Protein AF-A0A8D8GB02-F1 (afdb_monomer_lite)

InterPro domains:
  IPR008209 Phosphoenolpyruvate carboxykinase, GTP-utilising [PTHR11561] (24-115)
  IPR008210 Phosphoenolpyruvate carboxykinase, N-terminal [G3DSA:3.40.449.10] (50-115)
  IPR008210 Phosphoenolpyruvate carboxykinase, N-terminal [SSF68923] (32-115)
  IPR035078 Phosphoenolpyruvate carboxykinase, GTP-utilising, N-terminal [PF17297] (49-115)

Structure (mmCIF, N/CA/C/O backbone):
data_AF-A0A8D8GB02-F1
#
_entry.id   AF-A0A8D8GB02-F1
#
loop_
_atom_site.group_PDB
_atom_site.id
_atom_site.type_symbol
_atom_site.label_atom_id
_atom_site.label_alt_id
_atom_site.label_comp_id
_atom_site.label_asym_id
_atom_site.label_entity_id
_atom_site.label_seq_id
_atom_site.pdbx_PDB_ins_code
_atom_site.Cartn_x
_atom_site.Cartn_y
_atom_site.Cartn_z
_atom_site.occupancy
_atom_site.B_iso_or_equiv
_atom_site.auth_seq_id
_atom_site.auth_comp_id
_atom_site.auth_asym_id
_atom_site.auth_atom_id
_atom_site.pdbx_PDB_model_num
ATOM 1 N N . MET A 1 1 ? -52.533 25.353 2.620 1.00 44.59 1 MET A N 1
ATOM 2 C CA . MET A 1 1 ? -52.251 24.628 1.361 1.00 44.59 1 MET A CA 1
ATOM 3 C C . MET A 1 1 ? -50.953 25.184 0.800 1.00 44.59 1 MET A C 1
ATOM 5 O O . MET A 1 1 ? -50.965 26.261 0.224 1.00 44.59 1 MET A O 1
ATOM 9 N N . VAL A 1 2 ? -49.825 24.545 1.114 1.00 45.19 2 VAL A N 1
ATOM 10 C CA . VAL A 1 2 ? -48.487 25.073 0.803 1.00 45.19 2 VAL A CA 1
ATOM 11 C C . VAL A 1 2 ? -48.039 24.494 -0.540 1.00 45.19 2 VAL A C 1
ATOM 13 O O . VAL A 1 2 ? -48.149 23.293 -0.765 1.00 45.19 2 VAL A O 1
ATOM 16 N N . ASN A 1 3 ? -47.630 25.382 -1.440 1.00 38.06 3 ASN A N 1
ATOM 17 C CA . ASN A 1 3 ? -47.340 25.139 -2.850 1.00 38.06 3 ASN A CA 1
ATOM 18 C C . ASN A 1 3 ? -46.190 24.122 -3.046 1.00 38.06 3 ASN A C 1
ATOM 20 O O . ASN A 1 3 ? -45.105 24.292 -2.492 1.00 38.06 3 ASN A O 1
ATOM 24 N N . LEU A 1 4 ? -46.429 23.072 -3.840 1.00 49.34 4 LEU A N 1
ATOM 25 C CA . LEU A 1 4 ? -45.566 21.894 -4.016 1.00 49.34 4 LEU A CA 1
ATOM 26 C C . LEU A 1 4 ? -44.502 22.064 -5.128 1.00 49.34 4 LEU A C 1
ATOM 28 O O . LEU A 1 4 ? -44.163 21.104 -5.812 1.00 49.34 4 LEU A O 1
ATOM 32 N N . SER A 1 5 ? -43.974 23.274 -5.341 1.00 51.41 5 SER A N 1
ATOM 33 C C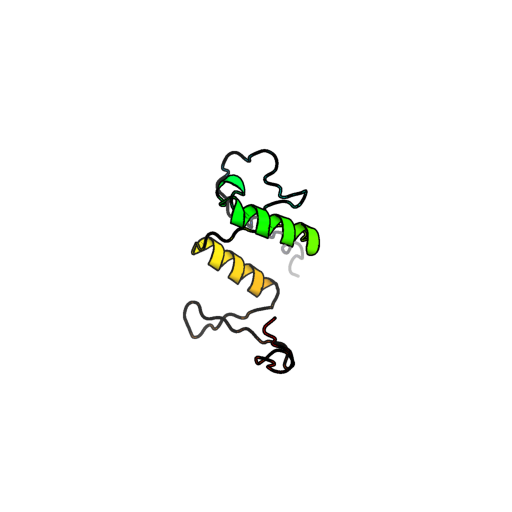A . SER A 1 5 ? -43.034 23.569 -6.443 1.00 51.41 5 SER A CA 1
ATOM 34 C C . SER A 1 5 ? -41.641 24.049 -6.005 1.00 51.41 5 SER A C 1
ATOM 36 O O . SER A 1 5 ? -40.868 24.521 -6.834 1.00 51.41 5 SER A O 1
ATOM 38 N N . ALA A 1 6 ? -41.290 23.936 -4.720 1.00 43.16 6 ALA A N 1
ATOM 39 C CA . ALA A 1 6 ? -40.045 24.490 -4.168 1.00 43.16 6 ALA A CA 1
ATOM 40 C C . ALA A 1 6 ? -38.921 23.462 -3.901 1.00 43.16 6 ALA A C 1
ATOM 42 O O . ALA A 1 6 ? -37.956 23.786 -3.216 1.00 43.16 6 ALA A O 1
ATOM 43 N N . LEU A 1 7 ? -39.008 22.234 -4.428 1.00 43.59 7 LEU A N 1
ATOM 44 C CA . LEU A 1 7 ? -38.112 21.125 -4.046 1.00 43.59 7 LEU A CA 1
ATOM 45 C C . LEU A 1 7 ? -37.297 20.523 -5.203 1.00 43.59 7 LEU A C 1
ATOM 47 O O . LEU A 1 7 ? -36.999 19.334 -5.213 1.00 43.59 7 LEU A O 1
ATOM 51 N N . LEU A 1 8 ? -36.895 21.343 -6.177 1.00 42.94 8 LEU A N 1
ATOM 52 C CA . LEU A 1 8 ? -35.966 20.909 -7.226 1.00 42.94 8 LEU A CA 1
ATOM 53 C C . LEU A 1 8 ? -35.049 22.049 -7.677 1.00 42.94 8 LEU A C 1
ATOM 55 O O . LEU A 1 8 ? -35.204 22.608 -8.754 1.00 42.94 8 LEU A O 1
ATOM 59 N N . ARG A 1 9 ? -34.078 22.402 -6.831 1.00 40.06 9 ARG A N 1
ATOM 60 C CA . ARG A 1 9 ? -32.879 23.162 -7.223 1.00 40.06 9 ARG A CA 1
ATOM 61 C C . ARG A 1 9 ? -31.735 22.825 -6.266 1.00 40.06 9 ARG A C 1
ATOM 63 O O . ARG A 1 9 ? -31.438 23.566 -5.337 1.00 40.06 9 ARG A O 1
ATOM 70 N N . LEU A 1 10 ? -31.108 21.672 -6.489 1.00 47.53 10 LEU A N 1
ATOM 71 C CA . LEU A 1 10 ? -29.764 21.406 -5.976 1.00 47.53 10 LEU A CA 1
ATOM 72 C C . LEU A 1 10 ? -28.754 22.112 -6.898 1.00 47.53 10 LEU A C 1
ATOM 74 O O . LEU A 1 10 ? -28.850 21.953 -8.118 1.00 47.53 10 LEU A O 1
ATOM 78 N N . PRO A 1 11 ? -27.799 22.891 -6.366 1.00 39.53 11 PRO A N 1
ATOM 79 C CA . PRO A 1 11 ? -26.730 23.461 -7.170 1.00 39.53 11 PRO A CA 1
ATOM 80 C C . PRO A 1 11 ? -25.753 22.348 -7.566 1.00 39.53 11 PRO A C 1
ATOM 82 O O . PRO A 1 11 ? -25.088 21.744 -6.726 1.00 39.53 11 PRO A O 1
ATOM 85 N N . ALA A 1 12 ? -25.655 22.074 -8.864 1.00 45.19 12 ALA A N 1
ATOM 86 C CA . ALA A 1 12 ? -24.573 21.284 -9.431 1.00 45.19 12 ALA A CA 1
ATOM 87 C C . ALA A 1 12 ? -23.279 22.113 -9.389 1.00 45.19 12 ALA A C 1
ATOM 89 O O . ALA A 1 12 ? -23.010 22.889 -10.301 1.00 45.19 12 ALA A O 1
ATOM 90 N N . ALA A 1 13 ? -22.495 21.988 -8.317 1.00 45.44 13 ALA A N 1
ATOM 91 C CA . ALA A 1 13 ? -21.143 22.545 -8.255 1.00 45.44 13 ALA A CA 1
ATOM 92 C C . ALA A 1 13 ? -20.270 21.815 -7.219 1.00 45.44 13 ALA A C 1
ATOM 94 O O . ALA A 1 13 ? -19.736 22.422 -6.296 1.00 45.44 13 ALA A O 1
ATOM 95 N N . MET A 1 14 ? -20.088 20.502 -7.382 1.00 37.09 14 MET A N 1
ATOM 96 C CA . MET A 1 14 ? -18.934 19.813 -6.793 1.00 37.09 14 MET A CA 1
ATOM 97 C C . MET A 1 14 ? -17.762 19.994 -7.755 1.00 37.09 14 MET A C 1
ATOM 99 O O . MET A 1 14 ? -17.542 19.190 -8.659 1.00 37.09 14 MET A O 1
ATOM 103 N N . GLY A 1 15 ? -17.058 21.116 -7.601 1.00 34.19 15 GLY A N 1
ATOM 104 C CA . GLY A 1 15 ? -15.799 21.364 -8.286 1.00 34.19 15 GLY A CA 1
ATOM 105 C C . GLY A 1 15 ? -14.793 20.281 -7.911 1.00 34.19 15 GLY A C 1
ATOM 106 O O . GLY A 1 15 ? -14.290 20.245 -6.792 1.00 34.19 15 GLY A O 1
ATOM 107 N N . SER A 1 16 ? -14.512 19.389 -8.853 1.00 41.12 16 SER A N 1
ATOM 108 C CA . SER A 1 16 ? -13.374 18.477 -8.806 1.00 41.12 16 SER A CA 1
ATOM 109 C C . SER A 1 16 ? -12.080 19.275 -8.573 1.00 41.12 16 SER A C 1
ATOM 111 O O . SER A 1 16 ? -11.898 20.305 -9.236 1.00 41.12 16 SER A O 1
ATOM 113 N N . PRO A 1 17 ? -11.168 18.837 -7.682 1.00 41.25 17 PRO A N 1
ATOM 114 C CA . PRO A 1 17 ? -9.876 19.490 -7.510 1.00 41.25 17 PRO A CA 1
ATOM 115 C C . PRO A 1 17 ? -9.160 19.548 -8.861 1.00 41.25 17 PRO A C 1
ATOM 117 O O . PRO A 1 17 ? -8.949 18.521 -9.507 1.00 41.25 17 PRO A O 1
ATOM 120 N N . LYS A 1 18 ? -8.827 20.759 -9.320 1.00 40.75 18 LYS A N 1
ATOM 121 C CA . LYS A 1 18 ? -8.062 20.957 -10.551 1.00 40.75 18 LYS A CA 1
ATOM 122 C C . LYS A 1 18 ? -6.642 20.442 -10.325 1.00 40.75 18 LYS A C 1
ATOM 124 O O . LYS A 1 18 ? -5.798 21.156 -9.789 1.00 40.75 18 LYS A O 1
ATOM 129 N N . LEU A 1 19 ? -6.393 19.200 -10.733 1.00 41.28 19 LEU A N 1
ATOM 130 C CA . LEU A 1 19 ? -5.047 18.670 -10.911 1.00 41.28 19 LEU A CA 1
ATOM 131 C C . LEU A 1 19 ? -4.335 19.556 -11.940 1.00 41.28 19 LEU A C 1
ATOM 133 O O . LEU A 1 19 ? -4.838 19.769 -13.045 1.00 41.28 19 LEU A O 1
ATOM 137 N N . LYS A 1 20 ? -3.199 20.134 -11.545 1.00 37.75 20 LYS A N 1
ATOM 138 C CA . LYS A 1 20 ? -2.366 20.969 -12.414 1.00 37.75 20 LYS A CA 1
ATOM 139 C C . LYS A 1 20 ? -1.949 20.125 -13.624 1.00 37.75 20 LYS A C 1
ATOM 141 O O . LYS A 1 20 ? -1.252 19.128 -13.480 1.00 37.75 20 LYS A O 1
ATOM 146 N N . THR A 1 21 ? -2.408 20.502 -14.813 1.00 37.03 21 THR A N 1
ATOM 147 C CA . THR A 1 21 ? -2.097 19.815 -16.070 1.00 37.03 21 THR A CA 1
ATOM 148 C C . THR A 1 21 ? -0.672 20.137 -16.508 1.00 37.03 21 THR A C 1
ATOM 150 O O . THR A 1 21 ? -0.420 21.191 -17.091 1.00 37.03 21 THR A O 1
ATOM 153 N N . VAL A 1 22 ? 0.251 19.219 -16.225 1.00 48.47 22 VAL A N 1
ATOM 154 C CA . VAL A 1 22 ? 1.556 19.118 -16.897 1.00 48.47 22 VAL A CA 1
ATOM 155 C C . VAL A 1 22 ? 1.317 18.507 -18.293 1.00 48.47 22 VAL A C 1
ATOM 157 O O . VAL A 1 22 ? 0.403 17.684 -18.419 1.00 48.47 22 VAL A O 1
ATOM 160 N N . PRO A 1 23 ? 2.041 18.906 -19.361 1.00 38.50 23 PRO A N 1
ATOM 161 C CA . PRO A 1 23 ? 1.789 18.409 -20.714 1.00 38.50 23 PRO A CA 1
ATOM 162 C C . PRO A 1 23 ? 1.896 16.882 -20.747 1.00 38.50 23 PRO A C 1
ATOM 164 O O . PRO A 1 23 ? 2.960 16.316 -20.517 1.00 38.50 23 PRO A O 1
ATOM 167 N N . LYS A 1 24 ? 0.758 16.225 -20.981 1.00 43.53 24 LYS A N 1
ATOM 168 C CA . LYS A 1 24 ? 0.584 14.773 -20.922 1.00 43.53 24 LYS A CA 1
ATOM 169 C C . LYS A 1 24 ? 1.445 14.130 -22.013 1.00 43.53 24 LYS A C 1
ATOM 171 O O . LYS A 1 24 ? 1.091 14.207 -23.190 1.00 43.53 24 LYS A O 1
ATOM 176 N N . ALA A 1 25 ? 2.568 13.518 -21.636 1.00 49.50 25 ALA A N 1
ATOM 177 C CA . ALA A 1 25 ? 3.294 12.627 -22.530 1.00 49.50 25 ALA A CA 1
ATOM 178 C C . ALA A 1 25 ? 2.304 11.574 -23.046 1.00 49.50 25 ALA A C 1
ATOM 180 O O . ALA A 1 25 ? 1.509 11.009 -22.289 1.00 49.50 25 ALA A O 1
ATOM 181 N N . ILE A 1 26 ? 2.284 11.401 -24.361 1.00 50.81 26 ILE A N 1
ATOM 182 C CA . ILE A 1 26 ? 1.327 10.578 -25.092 1.00 50.81 26 ILE A CA 1
ATOM 183 C C . ILE A 1 26 ? 1.554 9.120 -24.650 1.00 50.81 26 ILE A C 1
ATOM 185 O O . ILE A 1 26 ? 2.459 8.452 -25.129 1.00 50.81 26 ILE A O 1
ATOM 189 N N . TYR A 1 27 ? 0.756 8.676 -23.673 1.00 53.75 27 TYR A N 1
ATOM 190 C CA . TYR A 1 27 ? 0.704 7.337 -23.073 1.00 53.75 27 TYR A CA 1
ATOM 191 C C . TYR A 1 27 ? 1.948 6.910 -22.273 1.00 53.75 27 TYR A C 1
ATOM 193 O O . TYR A 1 27 ? 2.735 6.074 -22.706 1.00 53.75 27 TYR A O 1
ATOM 201 N N . ASN A 1 28 ? 2.057 7.384 -21.026 1.00 72.75 28 ASN A N 1
ATOM 202 C CA . ASN A 1 28 ? 2.879 6.728 -20.004 1.00 72.75 28 ASN A CA 1
ATOM 203 C C . ASN A 1 28 ? 2.261 5.344 -19.709 1.00 72.75 28 ASN A C 1
ATOM 205 O O . ASN A 1 28 ? 1.307 5.220 -18.942 1.00 72.75 28 ASN A O 1
ATOM 209 N N . HIS A 1 29 ? 2.656 4.328 -20.476 1.00 80.06 29 HIS A N 1
ATOM 210 C CA . HIS A 1 29 ? 2.150 2.957 -20.388 1.00 80.06 29 HIS A CA 1
ATOM 211 C C . HIS A 1 29 ? 3.316 2.004 -20.185 1.00 80.06 29 HIS A C 1
ATOM 213 O O . HIS A 1 29 ? 4.356 2.133 -20.831 1.00 80.06 29 HIS A O 1
ATOM 219 N N . LEU A 1 30 ? 3.109 0.998 -19.342 1.00 80.69 30 LEU A N 1
ATOM 220 C CA . LEU A 1 30 ? 4.042 -0.105 -19.174 1.00 80.69 30 LEU A CA 1
ATOM 221 C C . LEU A 1 30 ? 3.445 -1.350 -19.819 1.00 80.69 30 LEU A C 1
ATOM 223 O O . LEU A 1 30 ? 2.474 -1.895 -19.307 1.00 80.69 30 LEU A O 1
ATOM 227 N N . ARG A 1 31 ? 3.977 -1.782 -20.968 1.00 79.94 31 ARG A N 1
ATOM 228 C CA . ARG A 1 31 ? 3.482 -2.963 -21.711 1.00 79.94 31 ARG A CA 1
ATOM 229 C C . ARG A 1 31 ? 1.960 -2.993 -21.937 1.00 79.94 31 ARG A C 1
ATOM 231 O O . ARG A 1 31 ? 1.340 -4.050 -21.891 1.00 79.94 31 ARG A O 1
ATOM 238 N N . GLY A 1 32 ? 1.362 -1.830 -22.190 1.00 82.44 32 GLY A N 1
ATOM 239 C CA . GLY A 1 32 ? -0.081 -1.686 -22.416 1.00 82.44 32 GLY A CA 1
ATOM 240 C C . GLY A 1 32 ? -0.907 -1.392 -21.161 1.00 82.44 32 GLY A C 1
ATOM 241 O O . GLY A 1 32 ? -2.088 -1.085 -21.294 1.00 82.44 32 GLY A O 1
ATOM 242 N N . PHE A 1 33 ? -0.307 -1.403 -19.967 1.00 89.25 33 PHE A N 1
ATOM 243 C CA . PHE A 1 33 ? -0.970 -0.970 -18.738 1.00 89.25 33 PHE A CA 1
ATOM 244 C C . PHE A 1 33 ? -0.807 0.542 -18.543 1.00 89.25 33 PHE A C 1
ATOM 246 O O . PHE A 1 33 ? 0.329 1.028 -18.548 1.00 89.25 33 PHE A O 1
ATOM 253 N N . PRO A 1 34 ? -1.901 1.301 -18.368 1.00 91.44 34 PRO A N 1
ATOM 254 C CA . PRO A 1 34 ? -1.823 2.742 -18.181 1.00 91.44 34 PRO A CA 1
ATOM 255 C C . PRO A 1 34 ? -1.214 3.082 -16.818 1.00 91.44 34 PRO A C 1
ATOM 257 O O . PRO A 1 34 ? -1.672 2.596 -15.781 1.00 91.44 34 PRO A O 1
ATOM 260 N N . VAL A 1 35 ? -0.213 3.963 -16.812 1.00 90.94 35 VAL A N 1
ATOM 261 C CA . VAL A 1 35 ? 0.308 4.571 -15.585 1.00 90.94 35 VAL A CA 1
ATOM 262 C C . VAL A 1 35 ? -0.486 5.832 -15.281 1.00 90.94 35 VAL A C 1
ATOM 264 O O . VAL A 1 35 ? -0.560 6.745 -16.104 1.00 90.94 35 VAL A O 1
ATOM 267 N N . VAL A 1 36 ? -1.122 5.861 -14.111 1.00 90.69 36 VAL A N 1
ATOM 268 C CA . VAL A 1 36 ? -2.020 6.947 -13.695 1.00 90.69 36 VAL A CA 1
ATOM 269 C C . VAL A 1 36 ? -1.336 8.010 -12.842 1.00 90.69 36 VAL A C 1
ATOM 271 O O . VAL A 1 36 ? -1.822 9.138 -12.814 1.00 90.69 36 VAL A O 1
ATOM 274 N N . ASN A 1 37 ? -0.221 7.672 -12.190 1.00 89.25 37 ASN A N 1
ATOM 275 C CA . ASN A 1 37 ? 0.592 8.599 -11.403 1.00 89.25 37 ASN A CA 1
ATOM 276 C C . ASN A 1 37 ? 2.085 8.289 -11.546 1.00 89.25 37 ASN A C 1
ATOM 278 O O . ASN A 1 37 ? 2.461 7.116 -11.616 1.00 89.25 37 ASN A O 1
ATOM 282 N N . GLY A 1 38 ? 2.904 9.344 -11.545 1.00 86.12 38 GLY A N 1
ATOM 283 C CA . GLY A 1 38 ? 4.354 9.286 -11.740 1.00 86.12 38 GLY A CA 1
ATOM 284 C C . GLY A 1 38 ? 4.777 8.989 -13.181 1.00 86.12 38 GLY A C 1
ATOM 285 O O . GLY A 1 38 ? 3.947 8.716 -14.042 1.00 86.12 38 GLY A O 1
ATOM 286 N N . GLU A 1 39 ? 6.085 9.036 -13.446 1.00 86.81 39 GLU A N 1
ATOM 287 C CA . GLU A 1 39 ? 6.677 8.837 -14.776 1.00 86.81 39 GLU A CA 1
ATOM 288 C C . GLU A 1 39 ? 7.617 7.621 -14.786 1.00 86.81 39 GLU A C 1
ATOM 290 O O . GLU A 1 39 ? 8.605 7.581 -14.050 1.00 86.81 39 GLU A O 1
ATOM 295 N N . ILE A 1 40 ? 7.370 6.635 -15.661 1.00 84.69 40 ILE A N 1
ATOM 296 C CA . ILE A 1 40 ? 8.214 5.421 -15.765 1.00 84.69 40 ILE A CA 1
ATOM 297 C C . ILE A 1 40 ? 9.665 5.769 -16.119 1.00 84.69 40 ILE A C 1
ATOM 299 O O . ILE A 1 40 ? 10.608 5.057 -15.755 1.00 84.69 40 ILE A O 1
ATOM 303 N N . THR A 1 41 ? 9.854 6.859 -16.859 1.00 85.50 41 THR A N 1
ATOM 304 C CA . THR A 1 41 ? 11.164 7.326 -17.320 1.00 85.50 41 THR A CA 1
ATOM 305 C C . THR A 1 41 ? 12.087 7.707 -16.165 1.00 85.50 41 THR A C 1
ATOM 307 O O . THR A 1 41 ? 13.299 7.574 -16.311 1.00 85.50 41 THR A O 1
ATOM 310 N N . GLN A 1 42 ? 11.527 8.096 -15.015 1.00 88.38 42 GLN A N 1
ATOM 311 C CA . GLN A 1 42 ? 12.270 8.463 -13.806 1.00 88.38 42 GLN A CA 1
ATOM 312 C C . GLN A 1 42 ? 12.716 7.245 -12.984 1.00 88.38 42 GLN A C 1
ATOM 314 O O . GLN A 1 42 ? 13.601 7.361 -12.137 1.00 88.38 42 GLN A O 1
ATOM 319 N N . LEU A 1 43 ? 12.137 6.067 -13.233 1.00 88.25 43 LEU A N 1
ATOM 320 C CA . LEU A 1 43 ? 12.538 4.831 -12.568 1.00 88.25 43 LEU A CA 1
ATOM 321 C C . LEU A 1 43 ? 13.872 4.327 -13.126 1.00 88.25 43 LEU A C 1
ATOM 323 O O . LEU A 1 43 ? 14.101 4.338 -14.340 1.00 88.25 43 LEU A O 1
ATOM 327 N N . SER A 1 44 ? 14.730 3.814 -12.241 1.00 93.88 44 SER A N 1
ATOM 328 C CA . SER A 1 44 ? 15.952 3.122 -12.660 1.00 93.88 44 SER A CA 1
ATOM 329 C C . SER A 1 44 ? 15.616 1.876 -13.486 1.00 93.88 44 SER A C 1
ATOM 331 O O . SER A 1 44 ? 14.561 1.265 -13.303 1.00 93.88 44 SER A O 1
ATOM 333 N N . ALA A 1 45 ? 16.528 1.471 -14.376 1.00 92.62 45 ALA A N 1
ATOM 334 C CA . ALA A 1 45 ? 16.304 0.342 -15.284 1.00 92.62 45 ALA A CA 1
ATOM 335 C C . ALA A 1 45 ? 15.866 -0.933 -14.541 1.00 92.62 45 ALA A C 1
ATOM 337 O O . ALA A 1 45 ? 14.846 -1.522 -14.877 1.00 92.62 45 ALA A O 1
ATOM 338 N N . LYS A 1 46 ? 16.553 -1.282 -13.444 1.00 95.56 46 LYS A N 1
ATOM 339 C CA . LYS A 1 46 ? 16.223 -2.468 -12.637 1.00 95.56 46 LYS A CA 1
ATOM 340 C C . LYS A 1 46 ? 14.822 -2.409 -12.021 1.00 95.56 46 LYS A C 1
ATOM 342 O O . LYS A 1 46 ? 14.139 -3.425 -11.957 1.00 95.56 46 LYS A O 1
ATOM 347 N N . VAL A 1 47 ? 14.393 -1.232 -11.556 1.00 94.19 47 VAL A N 1
ATOM 348 C CA . VAL A 1 47 ? 13.046 -1.052 -10.989 1.00 94.19 47 VAL A CA 1
ATOM 349 C C . VAL A 1 47 ? 11.999 -1.167 -12.090 1.00 94.19 47 VAL A C 1
ATOM 351 O O . VAL A 1 47 ? 10.991 -1.840 -11.901 1.00 94.19 47 VAL A O 1
ATOM 354 N N . ARG A 1 48 ? 12.250 -0.568 -13.258 1.00 92.19 48 ARG A N 1
ATOM 355 C CA . ARG A 1 48 ? 11.357 -0.687 -14.412 1.00 92.19 48 ARG A CA 1
ATOM 356 C C . ARG A 1 48 ? 11.171 -2.144 -14.824 1.00 92.19 48 ARG A C 1
ATOM 358 O O . ARG A 1 48 ? 10.032 -2.579 -14.939 1.00 92.19 48 ARG A O 1
ATOM 365 N N . ASP A 1 49 ? 12.259 -2.898 -14.951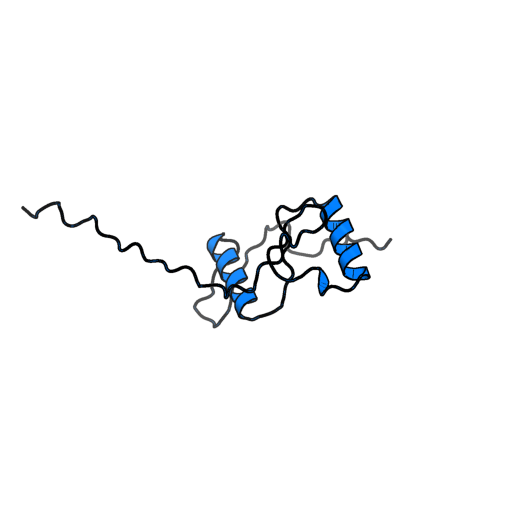 1.00 93.50 49 ASP A N 1
ATOM 366 C CA . ASP A 1 49 ? 12.213 -4.316 -15.319 1.00 93.50 49 ASP A CA 1
ATOM 367 C C . ASP A 1 49 ? 11.387 -5.141 -14.319 1.00 93.50 49 ASP A C 1
ATOM 369 O O . ASP A 1 49 ? 10.595 -5.996 -14.716 1.00 93.50 49 ASP A O 1
ATOM 373 N N . PHE A 1 50 ? 11.519 -4.857 -13.019 1.00 94.69 50 PHE A N 1
ATOM 374 C CA . PHE A 1 50 ? 10.721 -5.502 -11.975 1.00 94.69 50 PHE A CA 1
ATOM 375 C C . PHE A 1 50 ? 9.223 -5.189 -12.100 1.00 94.69 50 PHE A C 1
ATOM 377 O O . PHE A 1 50 ? 8.385 -6.095 -12.030 1.00 94.69 50 PHE A O 1
ATOM 384 N N . VAL A 1 51 ? 8.874 -3.915 -12.307 1.00 93.25 51 VAL A N 1
ATOM 385 C CA . VAL A 1 51 ? 7.473 -3.499 -12.468 1.00 93.25 51 VAL A CA 1
ATOM 386 C C . VAL A 1 51 ? 6.893 -4.085 -13.758 1.00 93.25 51 VAL A C 1
ATOM 388 O O . VAL A 1 51 ? 5.753 -4.542 -13.749 1.00 93.25 51 VAL A O 1
ATOM 391 N N . GLU A 1 52 ? 7.671 -4.160 -14.842 1.00 92.06 52 GLU A N 1
ATOM 392 C CA . GLU A 1 52 ? 7.251 -4.790 -16.100 1.00 92.06 52 GLU A CA 1
ATOM 393 C C . GLU A 1 52 ? 6.912 -6.268 -15.921 1.00 92.06 52 GLU A C 1
ATOM 395 O O . GLU A 1 52 ? 5.847 -6.712 -16.353 1.00 92.06 52 GLU A O 1
ATOM 400 N N . GLN A 1 53 ? 7.803 -7.026 -15.279 1.00 94.75 53 GLN A N 1
ATOM 401 C CA . GLN A 1 53 ? 7.597 -8.453 -15.024 1.00 94.75 53 GLN A CA 1
ATOM 402 C C . GLN A 1 53 ? 6.371 -8.684 -14.135 1.00 94.75 53 GLN A C 1
ATOM 404 O O . GLN A 1 53 ? 5.533 -9.535 -14.437 1.00 94.75 53 GLN A O 1
ATOM 409 N N . SER A 1 54 ? 6.220 -7.872 -13.086 1.00 94.75 54 SER A N 1
ATOM 410 C CA . SER A 1 54 ? 5.073 -7.941 -12.176 1.00 94.75 54 SER A CA 1
ATOM 411 C C . SER A 1 54 ? 3.761 -7.597 -12.886 1.00 94.75 54 SER A C 1
ATOM 413 O O . SER A 1 54 ? 2.767 -8.303 -12.729 1.00 94.75 54 SER A O 1
ATOM 415 N N . ALA A 1 55 ? 3.744 -6.552 -13.718 1.00 94.00 55 ALA A N 1
ATOM 416 C CA . ALA A 1 55 ? 2.555 -6.148 -14.463 1.00 94.00 55 ALA A CA 1
ATOM 417 C C . ALA A 1 55 ? 2.160 -7.186 -15.525 1.00 94.00 55 ALA A C 1
ATOM 419 O O . ALA A 1 55 ? 0.974 -7.469 -15.694 1.00 94.00 55 ALA A O 1
ATOM 420 N N . ALA A 1 56 ? 3.135 -7.806 -16.197 1.00 93.31 56 ALA A N 1
ATOM 421 C CA . ALA A 1 56 ? 2.882 -8.882 -17.153 1.00 93.31 56 ALA A CA 1
ATOM 422 C C . ALA A 1 56 ? 2.210 -10.105 -16.499 1.00 93.31 56 ALA A C 1
ATOM 424 O O . ALA A 1 56 ? 1.339 -10.725 -17.118 1.00 93.31 56 ALA A O 1
ATOM 425 N N . LEU A 1 57 ? 2.584 -10.424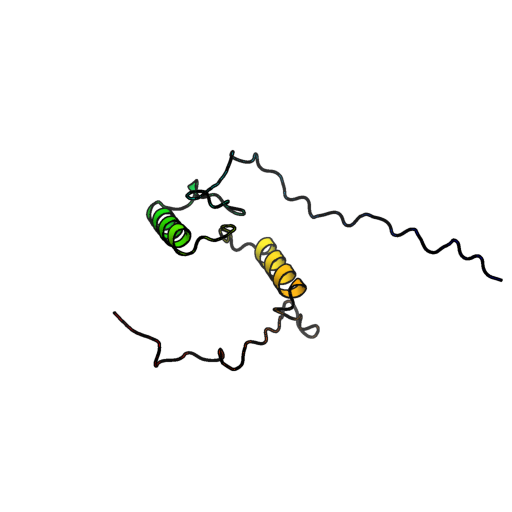 -15.254 1.00 95.56 57 LEU A N 1
ATOM 426 C CA . LEU A 1 57 ? 2.010 -11.526 -14.480 1.00 95.56 57 LEU A CA 1
ATOM 427 C C . LEU A 1 57 ? 0.631 -11.176 -13.899 1.00 95.56 57 LEU A C 1
ATOM 429 O O . LEU A 1 57 ? -0.328 -11.918 -14.099 1.00 95.56 57 LEU A O 1
ATOM 433 N N . CYS A 1 58 ? 0.527 -10.047 -13.194 1.00 95.31 58 CYS A N 1
ATOM 434 C CA . CYS A 1 58 ? -0.668 -9.667 -12.436 1.00 95.31 58 CYS A CA 1
ATOM 435 C C . CYS A 1 58 ? -1.771 -9.038 -13.297 1.00 95.31 58 CYS A C 1
ATOM 437 O O . CYS A 1 58 ? -2.926 -9.026 -12.881 1.00 95.31 58 CYS A O 1
ATOM 439 N N . ARG A 1 59 ? -1.421 -8.503 -14.475 1.00 94.31 59 ARG A N 1
ATOM 440 C CA . ARG A 1 59 ? -2.325 -7.816 -15.413 1.00 94.31 59 ARG A CA 1
ATOM 441 C C . ARG A 1 59 ? -3.237 -6.772 -14.742 1.00 94.31 59 ARG A C 1
ATOM 443 O O . ARG A 1 59 ? -4.460 -6.900 -14.808 1.00 94.31 59 ARG A O 1
ATOM 450 N N . PRO A 1 60 ? -2.669 -5.752 -14.076 1.00 95.31 60 PRO A N 1
ATOM 451 C CA . PRO A 1 60 ? -3.463 -4.744 -13.380 1.00 95.31 60 PRO A CA 1
ATOM 452 C C . PRO A 1 60 ? -4.268 -3.879 -14.362 1.00 95.31 60 PRO A C 1
ATOM 454 O O . PRO A 1 60 ? -3.873 -3.703 -15.509 1.00 95.31 60 PRO A O 1
ATOM 457 N N . GLU A 1 61 ? -5.363 -3.264 -13.907 1.00 94.44 61 GLU A N 1
ATOM 458 C CA . GLU A 1 61 ? -6.089 -2.282 -14.731 1.00 94.44 61 GLU A CA 1
ATOM 459 C C . GLU A 1 61 ? -5.249 -1.014 -14.958 1.00 94.44 61 GLU A C 1
ATOM 461 O O . GLU A 1 61 ? -5.227 -0.460 -16.055 1.00 94.44 61 GLU A O 1
ATOM 466 N N . LYS A 1 62 ? -4.564 -0.550 -13.906 1.00 93.56 62 LYS A N 1
ATOM 467 C CA . LYS A 1 62 ? -3.789 0.696 -13.854 1.00 93.56 62 LYS A CA 1
ATOM 468 C C . LYS A 1 62 ? -2.572 0.514 -12.953 1.00 93.56 62 LYS A C 1
ATOM 470 O O . LYS A 1 62 ? -2.620 -0.257 -11.996 1.00 93.56 62 LYS A O 1
ATOM 475 N N . ILE A 1 63 ? -1.511 1.266 -13.227 1.00 93.19 63 ILE A N 1
ATOM 476 C CA . ILE A 1 63 ? -0.302 1.325 -12.398 1.00 93.19 63 ILE A CA 1
ATOM 477 C C . ILE A 1 63 ? -0.211 2.709 -11.756 1.00 93.19 63 ILE A C 1
ATOM 479 O O . ILE A 1 63 ? -0.281 3.724 -12.445 1.00 93.19 63 ILE A O 1
ATOM 483 N N . HIS A 1 64 ? -0.029 2.751 -10.440 1.00 93.75 64 HIS A N 1
ATOM 484 C CA . HIS A 1 64 ? 0.150 3.980 -9.670 1.00 93.75 64 HIS A CA 1
ATOM 485 C C . HIS A 1 64 ? 1.540 3.970 -9.034 1.00 93.75 64 HIS A C 1
ATOM 487 O O . HIS A 1 64 ? 1.824 3.102 -8.210 1.00 93.75 64 HIS A O 1
ATOM 493 N N . ILE A 1 65 ? 2.413 4.900 -9.429 1.00 93.31 65 ILE A N 1
ATOM 494 C CA . ILE A 1 65 ? 3.711 5.093 -8.774 1.00 93.31 65 ILE A CA 1
ATOM 495 C C . ILE A 1 65 ? 3.486 6.041 -7.595 1.00 93.31 65 ILE A C 1
ATOM 497 O O . ILE A 1 65 ? 2.989 7.146 -7.791 1.00 93.31 65 ILE A O 1
ATOM 501 N N . VAL A 1 66 ? 3.821 5.582 -6.391 1.00 93.94 66 VAL A N 1
ATOM 502 C CA . VAL A 1 66 ? 3.641 6.324 -5.134 1.00 93.94 66 VAL A CA 1
ATOM 503 C C . VAL A 1 66 ? 4.738 7.381 -5.010 1.00 93.94 66 VAL A C 1
ATOM 505 O O . VAL A 1 66 ? 5.920 7.037 -5.090 1.00 93.94 66 VAL A O 1
ATOM 508 N N . ASP A 1 67 ? 4.355 8.646 -4.834 1.00 92.12 67 ASP A N 1
ATOM 509 C CA . ASP A 1 67 ? 5.285 9.770 -4.653 1.00 92.12 67 ASP A CA 1
ATOM 510 C C . ASP A 1 67 ? 5.559 10.101 -3.176 1.00 92.12 67 ASP A C 1
ATOM 512 O O . ASP A 1 67 ? 6.590 10.700 -2.863 1.00 92.12 67 ASP A O 1
ATOM 516 N N . GLY A 1 68 ? 4.689 9.653 -2.266 1.00 92.81 68 GLY A N 1
ATOM 517 C CA . GLY A 1 68 ? 4.836 9.834 -0.823 1.00 92.81 68 GLY A CA 1
ATOM 518 C C . GLY A 1 68 ? 4.451 11.227 -0.323 1.00 92.81 68 GLY A C 1
ATOM 519 O O . GLY A 1 68 ? 4.814 11.590 0.794 1.00 92.81 68 GLY A O 1
ATOM 520 N N . THR A 1 69 ? 3.743 12.017 -1.131 1.00 95.12 69 THR A N 1
ATOM 521 C CA . THR A 1 69 ? 3.271 13.352 -0.745 1.00 95.12 69 THR A CA 1
ATOM 522 C C . THR A 1 69 ? 2.071 13.293 0.208 1.00 95.12 69 THR A C 1
ATOM 524 O O . THR A 1 69 ? 1.292 12.334 0.230 1.00 95.12 69 THR A O 1
ATOM 527 N N . GLU A 1 70 ? 1.878 14.355 0.993 1.00 95.00 70 GLU A N 1
ATOM 528 C CA . GLU A 1 70 ? 0.728 14.481 1.900 1.00 95.00 70 GLU A CA 1
ATOM 529 C C . GLU A 1 70 ? -0.600 14.540 1.131 1.00 95.00 70 GLU A C 1
ATOM 531 O O . GLU A 1 70 ? -1.624 14.010 1.577 1.00 95.00 70 GLU A O 1
ATOM 536 N N . GLU A 1 71 ? -0.593 15.152 -0.055 1.00 94.75 71 GLU A N 1
ATOM 537 C CA . GLU A 1 71 ? -1.743 15.204 -0.950 1.00 94.75 71 GLU A CA 1
ATOM 538 C C . GLU A 1 71 ? -2.129 13.810 -1.457 1.00 94.75 71 GLU A C 1
ATOM 540 O O . GLU A 1 71 ? -3.319 13.472 -1.476 1.00 94.75 71 GLU A O 1
ATOM 545 N N . GLU A 1 72 ? -1.142 12.992 -1.833 1.00 95.38 72 GLU A N 1
ATOM 546 C CA . GLU A 1 72 ? -1.348 11.608 -2.261 1.00 95.38 72 GLU A CA 1
ATOM 547 C C . GLU A 1 72 ? -1.921 10.762 -1.121 1.00 95.38 72 GLU A C 1
ATOM 549 O O . GLU A 1 72 ? -2.972 10.133 -1.286 1.00 95.38 72 GLU A O 1
ATOM 554 N N . SER A 1 73 ? -1.300 10.819 0.059 1.00 95.44 73 SER A N 1
ATOM 555 C CA . SER A 1 73 ? -1.775 10.128 1.262 1.00 95.44 73 SER A CA 1
ATOM 556 C C . SER A 1 73 ? -3.221 10.512 1.601 1.00 95.44 73 SER A C 1
ATOM 558 O O . SER A 1 73 ? -4.096 9.655 1.758 1.00 95.44 73 SER A O 1
ATOM 560 N N . SER A 1 74 ? -3.523 11.812 1.597 1.00 95.38 74 SER A N 1
ATOM 561 C CA . SER A 1 74 ? -4.872 12.333 1.837 1.00 95.38 74 SER A CA 1
ATOM 562 C C . SER A 1 74 ? -5.892 11.846 0.802 1.00 95.38 74 SER A C 1
ATOM 564 O O . SER A 1 74 ? -7.053 11.599 1.139 1.00 95.38 74 SER A O 1
ATOM 566 N N . SER A 1 75 ? -5.490 11.722 -0.466 1.00 95.12 75 SER A N 1
ATOM 567 C CA . SER A 1 75 ? -6.336 11.198 -1.543 1.00 95.12 75 SER A CA 1
ATOM 568 C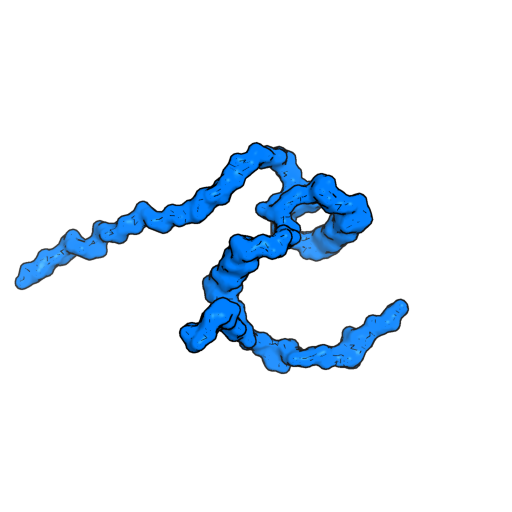 C . SER A 1 75 ? -6.643 9.709 -1.346 1.00 95.12 75 SER A C 1
ATOM 570 O O . SER A 1 75 ? -7.803 9.298 -1.440 1.00 95.12 75 SER A O 1
ATOM 572 N N . LEU A 1 76 ? -5.631 8.914 -0.986 1.00 96.06 76 LEU A N 1
ATOM 573 C CA . LEU A 1 76 ? -5.780 7.487 -0.696 1.00 96.06 76 LEU A CA 1
ATOM 574 C C . LEU A 1 76 ? -6.676 7.247 0.523 1.00 96.06 76 LEU A C 1
ATOM 576 O O . LEU A 1 76 ? -7.590 6.428 0.454 1.00 96.06 76 LEU A O 1
ATOM 580 N N . LEU A 1 77 ? -6.500 8.009 1.606 1.00 96.81 77 LEU A N 1
ATOM 581 C CA . LEU A 1 77 ? -7.361 7.919 2.791 1.00 96.81 77 LEU A CA 1
ATOM 582 C C . LEU A 1 77 ? -8.827 8.224 2.459 1.00 96.81 77 LEU A C 1
ATOM 584 O O . LEU A 1 77 ? -9.727 7.497 2.881 1.00 96.81 77 LEU A O 1
ATOM 588 N N . LYS A 1 78 ? -9.086 9.254 1.644 1.00 96.44 78 LYS A N 1
ATOM 589 C CA . LYS A 1 78 ? -10.446 9.572 1.175 1.00 96.44 78 LYS A CA 1
ATOM 590 C C . LYS A 1 78 ? -11.040 8.453 0.323 1.00 96.44 78 LYS A C 1
ATOM 592 O O . LYS A 1 78 ? -12.227 8.163 0.461 1.00 96.44 78 LYS A O 1
ATOM 597 N N . MET A 1 79 ? -10.238 7.830 -0.540 1.00 96.81 79 MET A N 1
ATOM 598 C CA . MET A 1 79 ? -10.665 6.698 -1.367 1.00 96.81 79 MET A CA 1
ATOM 599 C C . MET A 1 79 ? -11.018 5.478 -0.511 1.00 96.81 79 MET A C 1
ATOM 601 O O . MET A 1 79 ? -12.099 4.917 -0.655 1.00 96.81 79 MET A O 1
ATOM 605 N N . LEU A 1 80 ? -10.149 5.103 0.428 1.00 97.12 80 LEU A N 1
ATOM 606 C CA . LEU A 1 80 ? -10.392 3.979 1.333 1.00 97.12 80 LEU A CA 1
ATOM 607 C C . LEU A 1 80 ? -11.607 4.227 2.233 1.00 97.12 80 LEU A C 1
ATOM 609 O O . LEU A 1 80 ? -12.373 3.307 2.519 1.00 97.12 80 LEU A O 1
ATOM 613 N N . HIS A 1 81 ? -11.803 5.472 2.672 1.00 96.88 81 HIS A N 1
ATOM 614 C CA . HIS A 1 81 ? -12.969 5.841 3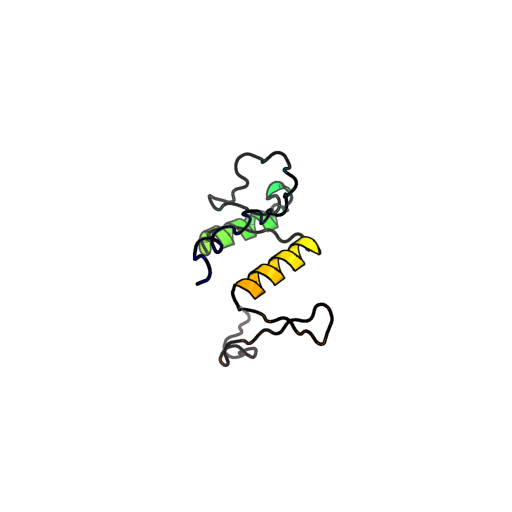.462 1.00 96.88 81 HIS A CA 1
ATOM 615 C C . HIS A 1 81 ? -14.263 5.752 2.646 1.00 96.88 81 HIS A C 1
ATOM 617 O O . HIS A 1 81 ? -15.244 5.184 3.123 1.00 96.88 81 HIS A O 1
ATOM 623 N N . SER A 1 82 ? -14.268 6.256 1.406 1.00 97.12 82 SER A N 1
ATOM 624 C CA . SER A 1 82 ? -15.451 6.200 0.537 1.00 97.12 82 SER A CA 1
ATOM 625 C C . SER A 1 82 ? -15.821 4.771 0.131 1.00 97.12 82 SER A C 1
ATOM 627 O O . SER A 1 82 ? -17.001 4.468 -0.025 1.00 97.12 82 SER A O 1
ATOM 629 N N . GLN A 1 83 ? -14.831 3.880 0.031 1.00 97.06 83 GLN A N 1
ATOM 630 C CA . GLN A 1 83 ? -15.023 2.445 -0.196 1.00 97.06 83 GLN A CA 1
ATOM 631 C C . GLN A 1 83 ? -15.427 1.670 1.070 1.00 97.06 83 GLN A C 1
ATOM 633 O O . GLN A 1 83 ? -15.766 0.492 0.984 1.00 97.06 83 GLN A O 1
ATOM 638 N N . GLY A 1 84 ? -15.404 2.307 2.246 1.00 95.69 84 GLY A N 1
ATOM 639 C CA . GLY A 1 84 ? -15.757 1.680 3.521 1.00 95.69 84 GLY A CA 1
ATOM 640 C C . GLY A 1 84 ? -14.673 0.773 4.110 1.00 95.69 84 GLY A C 1
ATOM 641 O O . GLY A 1 84 ? -14.930 0.091 5.100 1.00 95.69 84 GLY A O 1
ATOM 642 N N . THR A 1 85 ? -13.462 0.769 3.545 1.00 96.69 85 THR A N 1
ATOM 643 C CA . THR A 1 85 ? -12.319 -0.005 4.058 1.00 96.69 85 THR A CA 1
ATOM 644 C C . THR A 1 85 ? -11.820 0.544 5.395 1.00 96.69 85 THR A C 1
ATOM 646 O O . THR A 1 85 ? -11.400 -0.225 6.261 1.00 96.69 85 THR A O 1
ATOM 649 N N . ILE A 1 86 ? -11.880 1.868 5.576 1.00 97.62 86 ILE A N 1
ATOM 650 C CA . ILE A 1 86 ? -11.450 2.549 6.804 1.00 97.62 86 ILE A CA 1
ATOM 651 C C . ILE A 1 86 ? -12.502 3.536 7.321 1.00 97.62 86 ILE A C 1
ATOM 653 O O . ILE A 1 86 ? -13.319 4.078 6.570 1.00 97.62 86 ILE A O 1
ATOM 657 N N . GLN A 1 87 ? -12.452 3.812 8.623 1.00 96.88 87 GLN A N 1
ATOM 658 C CA . GLN A 1 87 ? -13.333 4.755 9.311 1.00 96.88 87 GLN A CA 1
ATOM 659 C C . GLN A 1 87 ? -12.512 5.807 10.071 1.00 96.88 87 GLN A C 1
ATOM 661 O O . GLN A 1 87 ? -11.543 5.438 10.732 1.00 96.88 87 GLN A O 1
ATOM 666 N N . PRO A 1 88 ? -12.871 7.100 10.017 1.00 96.88 88 PRO A N 1
ATOM 667 C CA . PRO A 1 88 ? -12.176 8.126 10.785 1.00 96.88 88 PRO A CA 1
ATOM 668 C C . PRO A 1 88 ? -12.461 7.970 12.283 1.00 96.88 88 PRO A C 1
ATOM 670 O O . PRO A 1 88 ? -13.570 7.607 12.685 1.00 96.88 88 PRO A O 1
ATOM 673 N N . LEU A 1 89 ? -11.469 8.280 13.116 1.00 97.25 89 LEU A N 1
ATOM 674 C CA . LEU A 1 89 ? -11.601 8.307 14.571 1.00 97.25 89 LEU A CA 1
ATOM 675 C C . LEU A 1 89 ? -11.731 9.761 15.051 1.00 97.25 89 LEU A C 1
ATOM 677 O O . LEU A 1 89 ? -10.716 10.408 15.287 1.00 97.25 89 LEU A O 1
ATOM 681 N N . PRO A 1 90 ? -12.955 10.287 15.260 1.00 95.50 90 PRO A N 1
ATOM 682 C CA . PRO A 1 90 ? -13.189 11.721 15.479 1.00 95.50 90 PRO A CA 1
ATOM 683 C C . PRO A 1 90 ? -12.606 12.264 16.791 1.00 95.50 90 PRO A C 1
ATOM 685 O O . PRO A 1 90 ? -12.545 13.472 16.987 1.00 95.50 90 PRO A O 1
ATOM 688 N N . LYS A 1 91 ? -12.198 11.381 17.708 1.00 97.38 91 LYS A N 1
ATOM 689 C CA . LYS A 1 91 ? -11.554 11.758 18.969 1.00 97.38 91 LYS A CA 1
ATOM 690 C C . LYS A 1 91 ? -10.094 12.196 18.781 1.00 97.38 91 LYS A C 1
ATOM 692 O O . LYS A 1 91 ? -9.546 12.828 19.678 1.00 97.38 91 LYS A O 1
ATOM 697 N N . TYR A 1 92 ? -9.467 11.838 17.661 1.00 96.31 92 TYR A N 1
ATOM 698 C CA . TYR A 1 92 ? -8.038 12.020 17.430 1.00 96.31 92 TYR A CA 1
ATOM 699 C C . TYR A 1 92 ? -7.782 12.656 16.061 1.00 96.31 92 TYR A C 1
ATOM 701 O O . TYR A 1 92 ? -8.553 12.476 15.120 1.00 96.31 92 TYR A O 1
ATOM 709 N N . GLU A 1 93 ? -6.678 13.383 15.936 1.00 95.56 93 GLU A N 1
ATOM 710 C CA . GLU A 1 93 ? -6.291 14.011 14.674 1.00 95.56 93 GLU A CA 1
ATOM 711 C C . GLU A 1 93 ? -5.630 12.993 13.740 1.00 95.56 93 GLU A C 1
ATOM 713 O O . GLU A 1 93 ? -4.774 12.216 14.160 1.00 95.56 93 GLU A O 1
ATOM 718 N N . ASN A 1 94 ? -6.056 12.982 12.473 1.00 94.19 94 ASN A N 1
ATOM 719 C CA . ASN A 1 94 ? -5.545 12.100 11.416 1.00 94.19 94 ASN A CA 1
ATOM 720 C C . ASN A 1 94 ? -5.447 10.605 11.805 1.00 94.19 94 ASN A C 1
ATOM 722 O O . ASN A 1 94 ? -4.526 9.896 11.405 1.00 94.19 94 ASN A O 1
ATOM 726 N N . CYS A 1 95 ? -6.404 10.114 12.597 1.00 96.75 95 CYS A N 1
ATOM 727 C CA . CYS A 1 95 ? -6.454 8.720 13.029 1.00 96.75 95 CYS A CA 1
ATOM 728 C C . CYS A 1 95 ? -7.587 7.964 12.331 1.00 96.75 95 CYS A C 1
ATOM 730 O O . CYS A 1 95 ? -8.715 8.453 12.225 1.00 96.75 95 CYS A O 1
ATOM 732 N N . TRP A 1 96 ? -7.295 6.732 11.914 1.00 97.56 96 TRP A N 1
ATOM 733 C CA . TRP A 1 96 ? -8.190 5.898 11.116 1.00 97.56 96 TRP A CA 1
ATOM 734 C C . TRP A 1 96 ? -8.263 4.480 11.684 1.00 97.56 96 TRP A C 1
ATOM 736 O O . TRP A 1 96 ? -7.287 3.956 12.215 1.00 97.56 96 TRP A O 1
ATOM 746 N N . LEU A 1 97 ? -9.431 3.854 11.564 1.00 97.50 97 LEU A N 1
ATOM 747 C CA . LEU A 1 97 ? -9.709 2.485 11.979 1.00 97.50 97 LEU A CA 1
ATOM 748 C C . LEU A 1 97 ? -9.941 1.611 10.747 1.00 97.50 97 LEU A C 1
ATOM 750 O O . LEU A 1 97 ? -10.867 1.864 9.979 1.00 97.50 97 LEU A O 1
ATOM 754 N N . ALA A 1 98 ? -9.154 0.547 10.612 1.00 97.75 98 ALA A N 1
ATOM 755 C CA . ALA A 1 98 ? -9.398 -0.546 9.679 1.00 97.75 98 ALA A CA 1
ATOM 756 C C . ALA A 1 98 ? -9.819 -1.797 10.464 1.00 97.75 98 ALA A C 1
ATOM 758 O O . ALA A 1 98 ? -9.270 -2.077 11.530 1.00 97.75 98 ALA A O 1
ATOM 759 N N . ARG A 1 99 ? -10.791 -2.554 9.948 1.00 97.12 99 ARG A N 1
ATOM 760 C CA . ARG A 1 99 ? -11.185 -3.859 10.502 1.00 97.12 99 ARG A CA 1
ATOM 761 C C . ARG A 1 99 ? -10.908 -4.928 9.455 1.00 97.12 99 ARG A C 1
ATOM 763 O O . ARG A 1 99 ? -11.532 -4.912 8.398 1.00 97.12 99 ARG A O 1
ATOM 770 N N . THR A 1 100 ? -9.963 -5.819 9.734 1.00 96.19 100 THR A N 1
ATOM 771 C CA . THR A 1 100 ? -9.581 -6.892 8.810 1.00 96.19 100 THR A CA 1
ATOM 772 C C . THR A 1 100 ? -10.494 -8.108 8.957 1.00 96.19 100 THR A C 1
ATOM 774 O O . THR A 1 100 ? -11.293 -8.213 9.893 1.00 96.19 100 THR A O 1
ATOM 777 N N . ASN A 1 101 ? -10.397 -9.037 8.006 1.00 95.75 101 ASN A N 1
ATOM 778 C CA . ASN A 1 101 ? -11.038 -10.340 8.128 1.00 95.75 101 ASN A CA 1
ATOM 779 C C . ASN A 1 101 ? -10.411 -11.097 9.321 1.00 95.75 101 ASN A C 1
ATOM 781 O O . ASN A 1 101 ? -9.187 -11.143 9.397 1.00 95.75 101 ASN A O 1
ATOM 785 N N . PRO A 1 102 ? -11.192 -11.734 10.217 1.00 96.06 102 PRO A N 1
ATOM 786 C CA . PRO A 1 102 ? -10.649 -12.531 11.323 1.00 96.06 102 PRO A CA 1
ATOM 787 C C . PRO A 1 102 ? -9.658 -13.633 10.910 1.00 96.06 102 PRO A C 1
ATOM 789 O O . PRO A 1 102 ? -8.837 -14.049 11.722 1.00 96.06 102 PRO A O 1
ATOM 792 N N . ALA A 1 103 ? -9.720 -14.107 9.663 1.00 96.00 103 ALA A N 1
ATOM 793 C CA . ALA A 1 103 ? -8.761 -15.065 9.112 1.00 96.00 103 ALA A CA 1
ATOM 794 C C . ALA A 1 103 ? -7.402 -14.439 8.725 1.00 96.00 103 ALA A C 1
ATOM 796 O O . ALA A 1 103 ? -6.453 -15.175 8.466 1.00 96.00 103 ALA A O 1
ATOM 797 N N . ASP A 1 104 ? -7.311 -13.108 8.684 1.00 96.06 104 ASP A N 1
ATOM 798 C CA . ASP A 1 104 ? -6.145 -12.318 8.275 1.00 96.06 104 ASP A CA 1
ATOM 799 C C . ASP A 1 104 ? -5.810 -11.268 9.352 1.00 96.06 104 ASP A C 1
ATOM 801 O O . ASP A 1 104 ? -6.042 -10.063 9.214 1.00 96.06 104 ASP A O 1
ATOM 805 N N . VAL A 1 105 ? -5.354 -11.766 10.505 1.00 96.00 105 VAL A N 1
ATOM 806 C CA . VAL A 1 105 ? -5.052 -10.953 11.703 1.00 96.00 105 VAL A CA 1
ATOM 807 C C . VAL A 1 105 ? -3.603 -11.064 12.165 1.00 96.00 105 VAL A C 1
ATOM 809 O O . VAL A 1 105 ? -3.132 -10.228 12.932 1.00 96.00 105 VAL A O 1
ATOM 812 N N . ALA A 1 106 ? -2.894 -12.107 11.739 1.00 95.75 106 ALA A N 1
ATOM 813 C CA . ALA A 1 106 ? -1.549 -12.413 12.198 1.00 95.75 106 ALA A CA 1
ATOM 814 C C . ALA A 1 106 ? -0.751 -13.117 11.101 1.00 95.75 106 ALA A C 1
ATOM 816 O O . ALA A 1 106 ? -1.308 -13.724 10.187 1.00 95.75 106 ALA A O 1
ATOM 817 N N . ARG A 1 107 ? 0.578 -13.071 11.225 1.00 96.38 107 ARG A N 1
ATOM 818 C CA . ARG A 1 107 ? 1.480 -13.834 10.357 1.00 96.38 107 ARG A CA 1
ATOM 819 C C . ARG A 1 107 ? 1.209 -15.333 10.527 1.00 96.38 107 ARG A C 1
ATOM 821 O O . ARG A 1 107 ? 1.067 -15.815 11.649 1.00 96.38 107 ARG A O 1
ATOM 828 N N . VAL A 1 108 ? 1.169 -16.066 9.417 1.00 96.94 108 VAL A N 1
ATOM 829 C CA . VAL A 1 108 ? 0.939 -17.517 9.400 1.00 96.94 108 VAL A CA 1
ATOM 830 C C . VAL A 1 108 ? 2.260 -18.213 9.092 1.00 96.94 108 VAL A C 1
ATOM 832 O O . VAL A 1 108 ? 2.569 -18.471 7.934 1.00 96.94 108 VAL A O 1
ATOM 835 N N . GLU A 1 109 ? 3.049 -18.511 10.128 1.00 97.06 109 GLU A N 1
ATOM 836 C CA . GLU A 1 109 ? 4.413 -19.053 9.968 1.00 97.06 109 GLU A CA 1
ATOM 837 C C . GLU A 1 109 ? 4.449 -20.375 9.186 1.00 97.06 109 GLU A C 1
ATOM 839 O O . GLU A 1 109 ? 5.400 -20.637 8.460 1.00 97.06 109 GLU A O 1
ATOM 844 N N . SER A 1 110 ? 3.379 -21.176 9.240 1.00 96.44 110 SER A N 1
ATOM 845 C CA . SER A 1 110 ? 3.251 -22.405 8.440 1.00 96.44 110 SER A CA 1
ATOM 846 C C . SER A 1 110 ? 3.129 -22.169 6.928 1.00 96.44 110 SER A C 1
ATOM 848 O O . SER A 1 110 ? 3.201 -23.125 6.159 1.00 96.44 110 SER A O 1
ATOM 850 N N . LYS A 1 111 ? 2.923 -20.920 6.494 1.00 94.81 111 LYS A N 1
ATOM 851 C CA . LYS A 1 111 ? 2.858 -20.497 5.087 1.00 94.81 1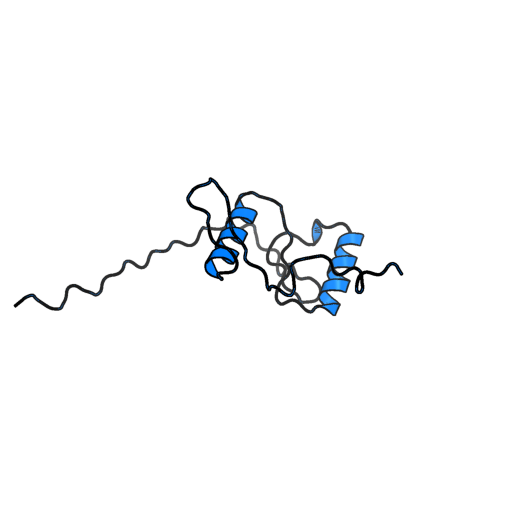11 LYS A CA 1
ATOM 852 C C . LYS A 1 111 ? 3.969 -19.502 4.716 1.00 94.81 111 LYS A C 1
ATOM 854 O O . LYS A 1 111 ? 3.927 -18.941 3.623 1.00 94.81 111 LYS A O 1
ATOM 859 N N . THR A 1 112 ? 4.950 -19.291 5.595 1.00 96.56 112 THR A N 1
ATOM 860 C CA . THR A 1 112 ? 6.116 -18.432 5.347 1.00 96.56 112 THR A CA 1
ATOM 861 C C . THR A 1 112 ? 7.336 -19.314 5.092 1.00 96.56 112 THR A C 1
ATOM 863 O O . THR A 1 112 ? 7.707 -20.113 5.947 1.00 96.56 112 THR A O 1
ATOM 866 N N . PHE A 1 113 ? 7.979 -19.168 3.933 1.00 95.50 113 PHE A N 1
ATOM 867 C CA . PHE A 1 113 ? 9.100 -20.019 3.519 1.00 95.50 113 PHE A CA 1
ATOM 868 C C . PHE A 1 113 ? 10.312 -19.188 3.092 1.00 95.50 113 PHE A C 1
ATOM 870 O O . PHE A 1 113 ? 10.161 -18.092 2.553 1.00 95.50 113 PHE A O 1
ATOM 877 N N . ILE A 1 114 ? 11.506 -19.745 3.298 1.00 96.31 114 ILE A N 1
ATOM 878 C CA . ILE A 1 114 ? 12.766 -19.271 2.715 1.00 96.31 114 ILE A CA 1
ATOM 879 C C . ILE A 1 114 ? 13.155 -20.301 1.649 1.00 96.31 114 ILE A C 1
ATOM 881 O O . ILE A 1 114 ? 13.176 -21.494 1.953 1.00 96.31 114 ILE A O 1
ATOM 885 N N . CYS A 1 115 ? 13.380 -19.844 0.416 1.00 89.50 115 CYS A N 1
ATOM 886 C CA . CYS A 1 115 ? 13.719 -20.685 -0.737 1.00 89.50 115 CYS A CA 1
ATOM 887 C C . CYS A 1 115 ? 15.222 -20.672 -1.008 1.00 89.50 115 CYS A C 1
ATOM 889 O O . CYS A 1 115 ? 15.819 -19.578 -0.878 1.00 89.50 115 CYS A O 1
#

Organism: Culex pipiens (NCBI:txid7175)

Radius of gyration: 21.73 Å; chains: 1; bounding box: 69×48×44 Å

Secondary structure (DSSP, 8-state):
---S--S------------------TT-EETTEEEEES-GGGS-HHHHHHHHHHHHHH--S-EE-----HHHHHHHHHHHHHTTSEEE-TTSTT-EEE---TTSSS--GGG----

pLDDT: mean 81.77, std 21.77, range [34.19, 97.75]

Foldseek 3Di:
DDDPPDPDDDDPDPDDPPDPDDPDDPAQAQVNAGEPEDHLVPDDPVVSVVVNVVCVVVVDNHHYDDPPDPVSVVVVVVVCVVVVQWDDDVVDPPDIDGDDDPVPDDDDVVPDDDD

Sequence (115 aa):
MVNLSALLRLPAAMGSPKLKTVPKAIYNHLRGFPVVNGEITQLSAKVRDFVEQSAALCRPEKIHIVDGTEEESSSLLKMLHSQGTIQPLPKYENCWLARTNPADVARVESKTFIC